Protein AF-A0A7K1ZRD6-F1 (afdb_monomer_lite)

Secondary structure (DSSP, 8-state):
-PPEEEEEEEEEEETTEEEEEEEHHHHHHHHHHHHHHHHHHHHHHHHHHTT-SPPEEEE---TTS---EEEE-THHHHHHHHHHHHHHHHHHHHHHHHHHTHHHHHH-HHHHHH-S----HHHHHHHHHHHHHH-

Radius of gyration: 19.8 Å; chains: 1; bounding box: 49×34×49 Å

Structure (mmCIF, N/CA/C/O backbone):
data_AF-A0A7K1ZRD6-F1
#
_entry.id   AF-A0A7K1ZRD6-F1
#
loop_
_atom_site.group_PDB
_atom_site.id
_atom_site.type_symbol
_atom_site.label_atom_id
_atom_site.label_alt_id
_atom_site.label_comp_id
_atom_site.label_asym_id
_atom_site.label_entity_id
_atom_site.label_seq_id
_atom_site.pdbx_PDB_ins_code
_atom_site.Cartn_x
_atom_site.Cartn_y
_atom_site.Cartn_z
_atom_site.occupancy
_atom_site.B_iso_or_equiv
_atom_site.auth_seq_id
_atom_site.auth_comp_id
_atom_site.auth_asym_id
_at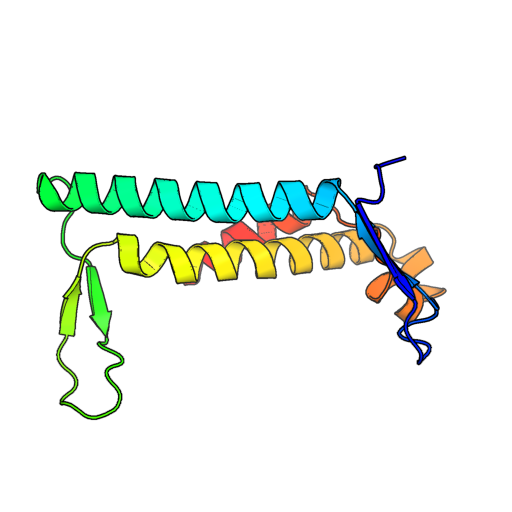om_site.auth_atom_id
_atom_site.pdbx_PDB_model_num
ATOM 1 N N . MET A 1 1 ? 23.092 2.718 -1.883 1.00 54.59 1 MET A N 1
ATOM 2 C CA . MET A 1 1 ? 22.961 1.251 -1.728 1.00 54.59 1 MET A CA 1
ATOM 3 C C . MET A 1 1 ? 22.272 0.991 -0.400 1.00 54.59 1 MET A C 1
ATOM 5 O O . MET A 1 1 ? 22.741 1.515 0.601 1.00 54.59 1 MET A O 1
ATOM 9 N N . TYR A 1 2 ? 21.141 0.282 -0.383 1.00 59.06 2 TYR A N 1
ATOM 10 C CA . TYR A 1 2 ? 20.478 -0.076 0.877 1.00 59.06 2 TYR A CA 1
ATOM 11 C C . TYR A 1 2 ? 21.149 -1.315 1.484 1.00 59.06 2 TYR A C 1
ATOM 13 O O . TYR A 1 2 ? 21.539 -2.204 0.721 1.00 59.06 2 TYR A O 1
ATOM 21 N N . PRO A 1 3 ? 21.289 -1.389 2.819 1.00 77.50 3 PRO A N 1
ATOM 22 C CA . PRO A 1 3 ? 21.845 -2.567 3.465 1.00 77.50 3 PRO A CA 1
ATOM 23 C C . PRO A 1 3 ? 20.962 -3.794 3.196 1.00 77.50 3 PRO A C 1
ATOM 25 O O . PRO A 1 3 ? 19.730 -3.710 3.159 1.00 77.50 3 PRO A O 1
ATOM 28 N N . ARG A 1 4 ? 21.607 -4.935 2.952 1.00 79.31 4 ARG A N 1
ATOM 29 C CA . ARG A 1 4 ? 20.954 -6.237 2.791 1.00 79.31 4 ARG A CA 1
ATOM 30 C C . ARG A 1 4 ? 20.922 -6.895 4.165 1.00 79.31 4 ARG A C 1
ATOM 32 O O . ARG A 1 4 ? 21.964 -7.009 4.799 1.00 79.31 4 ARG A O 1
ATOM 39 N N . ILE A 1 5 ? 19.735 -7.257 4.648 1.00 74.25 5 ILE A N 1
ATOM 40 C CA . ILE A 1 5 ? 19.556 -7.826 5.996 1.00 74.25 5 ILE A CA 1
ATOM 41 C C . ILE A 1 5 ? 19.785 -9.332 5.978 1.00 74.25 5 ILE A C 1
ATOM 43 O O . ILE A 1 5 ? 20.360 -9.884 6.909 1.00 74.25 5 ILE A O 1
ATOM 47 N N . LEU A 1 6 ? 19.297 -9.997 4.935 1.00 78.50 6 LEU A N 1
ATOM 48 C CA . LEU A 1 6 ? 19.304 -11.447 4.848 1.00 78.50 6 LEU A CA 1
ATOM 49 C C . LEU A 1 6 ? 19.528 -11.859 3.396 1.00 78.50 6 LEU A C 1
ATOM 51 O O . LEU A 1 6 ? 18.817 -11.396 2.503 1.00 78.50 6 LEU A O 1
ATOM 55 N N . GLU A 1 7 ? 20.506 -12.726 3.171 1.00 76.19 7 GLU A N 1
ATOM 56 C CA . GLU A 1 7 ? 20.742 -13.379 1.887 1.00 76.19 7 GLU A CA 1
ATOM 57 C C . GLU A 1 7 ? 20.573 -14.880 2.099 1.00 76.19 7 GLU A C 1
ATOM 59 O O . GLU A 1 7 ? 21.397 -15.519 2.750 1.00 76.19 7 GLU A O 1
ATOM 64 N N . ILE A 1 8 ? 19.466 -15.435 1.605 1.00 76.56 8 ILE A N 1
ATOM 65 C CA . ILE A 1 8 ? 19.223 -16.878 1.677 1.00 76.56 8 ILE A CA 1
ATOM 66 C C . ILE A 1 8 ? 19.691 -17.486 0.350 1.00 76.56 8 ILE A C 1
ATOM 68 O O . ILE A 1 8 ? 19.101 -17.159 -0.688 1.00 76.56 8 ILE A O 1
ATOM 72 N N . PRO A 1 9 ? 20.731 -18.342 0.343 1.00 72.75 9 PRO A N 1
ATOM 73 C CA . PRO A 1 9 ? 21.090 -19.100 -0.846 1.00 72.75 9 PRO A CA 1
ATOM 74 C C . PRO A 1 9 ? 19.982 -20.120 -1.117 1.00 72.75 9 PRO A C 1
ATOM 76 O O . PRO A 1 9 ? 19.661 -20.943 -0.256 1.00 72.75 9 PRO A O 1
ATOM 79 N N . LEU A 1 10 ? 19.358 -20.041 -2.291 1.00 73.19 10 LEU A N 1
ATOM 80 C CA . LEU A 1 10 ? 18.319 -20.987 -2.685 1.00 73.19 10 LEU A CA 1
ATOM 81 C C . LEU A 1 10 ? 18.943 -22.123 -3.508 1.00 73.19 10 LEU A C 1
ATOM 83 O O . LEU A 1 10 ? 19.748 -21.850 -4.396 1.00 73.19 10 LEU A O 1
ATOM 87 N N . PRO A 1 11 ? 18.558 -23.392 -3.266 1.00 65.44 11 PRO A N 1
ATOM 88 C CA . PRO A 1 11 ? 19.042 -24.533 -4.046 1.00 65.44 11 PRO A CA 1
ATOM 89 C C . PRO A 1 11 ? 18.478 -24.572 -5.478 1.00 65.44 11 PRO A C 1
ATOM 91 O O . PRO A 1 11 ? 18.866 -25.432 -6.262 1.00 65.44 11 PRO A O 1
ATOM 94 N N . ILE A 1 12 ? 17.547 -23.672 -5.815 1.00 71.00 12 ILE A N 1
ATOM 95 C CA . ILE A 1 12 ? 16.848 -23.604 -7.102 1.00 71.00 12 ILE A CA 1
ATOM 96 C C . ILE A 1 12 ? 16.916 -22.156 -7.606 1.00 71.00 12 ILE A C 1
ATOM 98 O O . ILE A 1 12 ? 16.627 -21.226 -6.849 1.00 71.00 12 ILE A O 1
ATOM 102 N N . GLU A 1 13 ? 17.279 -21.964 -8.878 1.00 65.50 13 GLU A N 1
ATOM 103 C CA . GLU A 1 13 ? 17.304 -20.654 -9.539 1.00 65.50 13 GLU A CA 1
ATOM 104 C C . GLU A 1 13 ? 15.882 -20.101 -9.694 1.00 65.50 13 GLU A C 1
ATOM 106 O O . GLU A 1 13 ? 15.149 -20.438 -10.623 1.00 65.50 13 GLU A O 1
ATOM 111 N N . PHE A 1 14 ? 15.471 -19.237 -8.767 1.00 57.47 14 PHE A N 1
ATOM 112 C CA . PHE A 1 14 ? 14.202 -18.528 -8.863 1.00 57.47 14 PHE A CA 1
ATOM 113 C C . PHE A 1 14 ? 14.436 -17.144 -9.477 1.00 57.47 14 PHE A C 1
ATOM 115 O O . PHE A 1 14 ? 15.081 -16.284 -8.872 1.00 57.47 14 PHE A O 1
ATOM 122 N N . LEU A 1 15 ? 13.887 -16.925 -10.677 1.00 57.38 15 LEU A N 1
ATOM 123 C CA . LEU A 1 15 ? 13.839 -15.615 -11.341 1.00 57.38 15 LEU A CA 1
ATOM 124 C C . LEU A 1 15 ? 15.234 -14.982 -11.587 1.00 57.38 15 LEU A C 1
ATOM 126 O O . LEU A 1 15 ? 15.432 -13.791 -11.353 1.00 57.38 15 LEU A O 1
ATOM 1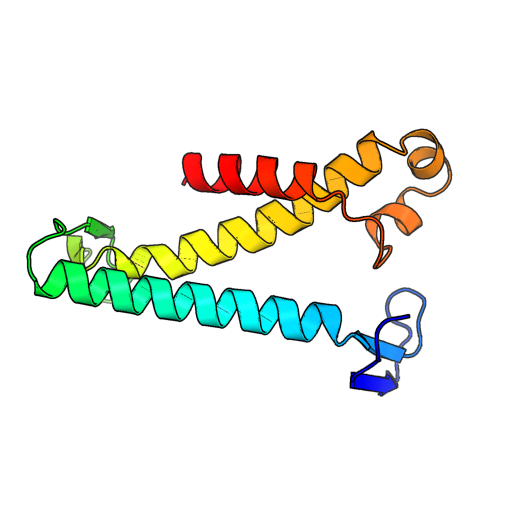30 N N . GLY A 1 16 ? 16.217 -15.782 -12.020 1.00 60.53 16 GLY A N 1
ATOM 131 C CA . GLY A 1 16 ? 17.542 -15.300 -12.445 1.00 60.53 16 GLY A CA 1
ATOM 132 C C . GLY A 1 16 ? 18.525 -14.930 -11.325 1.00 60.53 16 GLY A C 1
ATOM 133 O O . GLY A 1 16 ? 19.592 -14.392 -11.609 1.00 60.53 16 GLY A O 1
ATOM 134 N N . SER A 1 17 ? 18.206 -15.211 -10.056 1.00 58.66 17 SER A N 1
ATOM 135 C CA . SER A 1 17 ? 19.131 -15.013 -8.931 1.00 58.66 17 SER A CA 1
ATOM 136 C C . SER A 1 17 ? 19.206 -16.250 -8.038 1.00 58.66 17 SER A C 1
ATOM 138 O O . SER A 1 17 ? 18.176 -16.727 -7.567 1.00 58.66 17 SER A O 1
ATOM 140 N N . SER A 1 18 ? 20.422 -16.709 -7.734 1.00 60.84 18 SER A N 1
ATOM 141 C CA . SER A 1 18 ? 20.707 -17.792 -6.776 1.00 60.84 18 SER A CA 1
ATOM 142 C C . SER A 1 18 ? 20.532 -17.379 -5.306 1.00 60.84 18 SER A C 1
ATOM 144 O O . SER A 1 18 ? 20.601 -18.215 -4.404 1.00 60.84 18 SER A O 1
ATOM 146 N N . THR A 1 19 ? 20.283 -16.091 -5.047 1.00 65.81 19 THR A N 1
ATOM 147 C CA . THR A 1 19 ? 20.122 -15.538 -3.701 1.00 65.81 19 THR A CA 1
ATOM 148 C C . THR A 1 19 ? 18.816 -14.765 -3.557 1.00 65.81 19 THR A C 1
ATOM 150 O O . THR A 1 19 ? 18.501 -13.835 -4.310 1.00 65.81 19 THR A O 1
ATOM 153 N N . LEU A 1 20 ? 18.043 -15.126 -2.532 1.00 69.75 20 LEU A N 1
ATOM 154 C CA . LEU A 1 20 ? 16.920 -14.317 -2.084 1.00 69.75 20 LEU A CA 1
ATOM 155 C C . LEU A 1 20 ? 17.464 -13.196 -1.190 1.00 69.75 20 LEU A C 1
ATOM 157 O O . LEU A 1 20 ? 17.797 -13.422 -0.028 1.00 69.75 20 LEU A O 1
ATOM 161 N N . THR A 1 21 ? 17.579 -11.991 -1.747 1.00 73.19 21 THR A N 1
ATOM 162 C CA . THR A 1 21 ? 18.058 -10.804 -1.025 1.00 73.19 21 THR A CA 1
ATOM 163 C C . THR A 1 21 ? 16.899 -10.070 -0.354 1.00 73.19 21 THR A C 1
ATOM 165 O O . THR A 1 21 ? 16.029 -9.528 -1.042 1.00 73.19 21 THR A O 1
ATOM 168 N N . VAL A 1 22 ? 16.907 -9.986 0.974 1.00 78.12 22 VAL A N 1
ATOM 169 C CA . VAL A 1 22 ? 15.979 -9.156 1.749 1.00 78.12 22 VAL A CA 1
ATOM 170 C C . VAL A 1 22 ? 16.645 -7.813 2.042 1.00 78.12 22 VAL A C 1
ATOM 172 O O . VAL A 1 22 ? 17.648 -7.736 2.753 1.00 78.12 22 VAL A O 1
ATOM 175 N N . ASN A 1 23 ? 16.082 -6.739 1.491 1.00 84.81 23 ASN A N 1
ATOM 176 C CA . ASN A 1 23 ? 16.614 -5.383 1.640 1.00 84.81 23 ASN A CA 1
ATOM 177 C C . ASN A 1 23 ? 16.040 -4.690 2.882 1.00 84.81 23 ASN A C 1
ATOM 179 O O . ASN A 1 23 ? 14.829 -4.747 3.103 1.00 84.81 23 ASN A O 1
ATOM 183 N N . SER A 1 24 ? 16.864 -3.933 3.621 1.00 88.44 24 SER A N 1
ATOM 184 C CA . SER A 1 24 ? 16.408 -3.196 4.813 1.00 88.44 24 SER A CA 1
ATOM 185 C C . SER A 1 24 ? 15.275 -2.226 4.529 1.00 88.44 24 SER A C 1
ATOM 187 O O . SER A 1 24 ? 14.394 -2.050 5.364 1.00 88.44 24 SER A O 1
ATOM 189 N N . PHE A 1 25 ? 15.277 -1.617 3.345 1.00 87.00 25 PHE A N 1
ATOM 190 C CA . PHE A 1 25 ? 14.228 -0.697 2.927 1.00 87.00 25 PHE A CA 1
ATOM 191 C C . PHE A 1 25 ? 12.848 -1.369 2.896 1.00 87.00 25 PHE A C 1
ATOM 193 O O . PHE A 1 25 ? 11.906 -0.862 3.500 1.00 87.00 25 PHE A O 1
ATOM 200 N N . GLY A 1 26 ? 12.740 -2.536 2.252 1.00 86.50 26 GLY A N 1
ATOM 201 C CA . GLY A 1 26 ? 11.479 -3.276 2.162 1.00 86.50 26 GLY A CA 1
ATOM 202 C C . GLY A 1 26 ? 11.016 -3.783 3.525 1.00 86.50 26 GLY A C 1
ATOM 203 O O . GLY A 1 26 ? 9.844 -3.646 3.866 1.00 86.50 26 GLY A O 1
ATOM 204 N N . THR A 1 27 ? 11.947 -4.286 4.340 1.00 90.19 27 THR A N 1
ATOM 205 C CA . THR A 1 27 ? 11.644 -4.740 5.703 1.00 90.19 27 THR A CA 1
ATOM 206 C C . THR A 1 27 ? 11.114 -3.600 6.572 1.00 90.19 27 THR A C 1
ATOM 208 O O . THR A 1 27 ? 10.093 -3.758 7.236 1.00 90.19 27 THR A O 1
ATOM 211 N N . MET A 1 28 ? 11.759 -2.431 6.538 1.00 92.50 28 MET A N 1
ATOM 212 C CA . MET A 1 28 ? 11.323 -1.263 7.307 1.00 92.50 28 MET A CA 1
ATOM 213 C C . MET A 1 28 ? 9.957 -0.755 6.831 1.00 92.50 28 MET A C 1
ATOM 215 O O . MET A 1 28 ? 9.099 -0.428 7.647 1.00 92.50 28 MET A O 1
ATOM 219 N N . MET A 1 29 ? 9.733 -0.733 5.514 1.00 91.62 29 MET A N 1
ATOM 220 C CA . MET A 1 29 ? 8.453 -0.332 4.931 1.00 91.62 29 MET A CA 1
ATOM 221 C C . MET A 1 29 ? 7.323 -1.282 5.356 1.00 91.62 29 MET A C 1
ATOM 223 O O . MET A 1 29 ? 6.255 -0.821 5.755 1.00 91.62 29 MET A O 1
ATOM 227 N N . ALA A 1 30 ? 7.571 -2.596 5.349 1.00 92.06 30 ALA A N 1
ATOM 228 C CA . ALA A 1 30 ? 6.610 -3.593 5.814 1.00 92.06 30 ALA A CA 1
ATOM 229 C C . ALA A 1 30 ? 6.253 -3.395 7.296 1.00 92.06 30 ALA A C 1
ATOM 231 O O . ALA A 1 30 ? 5.074 -3.388 7.647 1.00 92.06 30 ALA A O 1
ATOM 232 N N . ILE A 1 31 ? 7.251 -3.159 8.156 1.00 95.25 31 ILE A N 1
ATOM 233 C CA . ILE A 1 31 ? 7.021 -2.829 9.571 1.00 95.25 31 ILE A CA 1
ATOM 234 C C . ILE A 1 31 ? 6.185 -1.550 9.692 1.00 95.25 31 ILE A C 1
ATOM 236 O O . ILE A 1 31 ? 5.229 -1.523 10.463 1.00 95.25 31 ILE A O 1
ATOM 240 N N . GLY A 1 32 ? 6.488 -0.519 8.900 1.00 95.62 32 GLY A N 1
ATOM 241 C CA . GLY A 1 32 ? 5.730 0.731 8.872 1.00 95.62 32 GLY A CA 1
ATOM 242 C C . GLY A 1 32 ? 4.244 0.520 8.574 1.00 95.62 32 GLY A C 1
ATOM 243 O O . GLY A 1 32 ? 3.401 1.023 9.314 1.00 95.62 32 GLY A O 1
ATOM 244 N N . PHE A 1 33 ? 3.909 -0.277 7.555 1.00 94.56 33 PHE A N 1
ATOM 245 C CA . PHE A 1 33 ? 2.513 -0.600 7.238 1.00 94.56 33 PHE A CA 1
ATOM 246 C C . PHE A 1 33 ? 1.813 -1.373 8.359 1.00 94.56 33 PHE A C 1
ATOM 248 O O . PHE A 1 33 ? 0.669 -1.062 8.688 1.00 94.56 33 PHE A O 1
ATOM 255 N N . LEU A 1 34 ? 2.492 -2.348 8.971 1.00 95.25 34 LEU A N 1
ATOM 256 C CA . LEU A 1 34 ? 1.929 -3.126 10.077 1.00 95.25 34 LEU A CA 1
ATO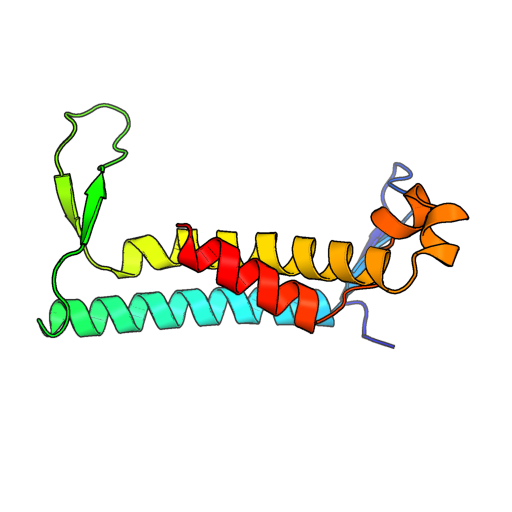M 257 C C . LEU A 1 34 ? 1.665 -2.254 11.308 1.00 95.25 34 LEU A C 1
ATOM 259 O O . LEU A 1 34 ? 0.589 -2.330 11.899 1.00 95.25 34 LEU A O 1
ATOM 263 N N . VAL A 1 35 ? 2.621 -1.396 11.669 1.00 96.75 35 VAL A N 1
ATOM 264 C CA . VAL A 1 35 ? 2.488 -0.470 12.800 1.00 96.75 35 VAL A CA 1
ATOM 265 C C . VAL A 1 35 ? 1.392 0.559 12.530 1.00 96.75 35 VAL A C 1
ATOM 267 O O . VAL A 1 35 ? 0.574 0.808 13.411 1.00 96.75 35 VAL A O 1
ATOM 270 N N . ALA A 1 36 ? 1.321 1.115 11.318 1.00 95.50 36 ALA A N 1
ATOM 271 C CA . ALA A 1 36 ? 0.272 2.057 10.935 1.00 95.50 36 ALA A CA 1
ATOM 272 C C . ALA A 1 36 ? -1.122 1.418 11.003 1.00 95.50 36 ALA A C 1
ATOM 274 O O . ALA A 1 36 ? -2.032 1.999 11.591 1.00 95.50 36 ALA A O 1
ATOM 275 N N . ALA A 1 37 ? -1.284 0.204 10.468 1.00 94.25 37 ALA A N 1
ATOM 276 C CA . ALA A 1 37 ? -2.545 -0.529 10.531 1.00 94.25 37 ALA A CA 1
ATOM 277 C C . ALA A 1 37 ? -2.950 -0.839 11.978 1.00 94.25 37 ALA A C 1
ATOM 279 O O . ALA A 1 37 ? -4.103 -0.645 12.354 1.00 94.25 37 ALA A O 1
ATOM 280 N N . TRP A 1 38 ? -1.998 -1.263 12.811 1.00 94.38 38 TRP A N 1
ATOM 281 C CA . TRP A 1 38 ? -2.242 -1.550 14.222 1.00 94.38 38 TRP A CA 1
ATOM 282 C C . TRP A 1 38 ? -2.614 -0.299 15.026 1.00 94.38 38 TRP A C 1
ATOM 284 O O . TRP A 1 38 ? -3.565 -0.328 15.808 1.00 94.38 38 TRP A O 1
ATOM 294 N N . LEU A 1 39 ? -1.910 0.817 14.810 1.00 96.38 39 LEU A N 1
ATOM 295 C CA . LEU A 1 39 ? -2.236 2.103 15.430 1.00 96.38 39 LEU A CA 1
ATOM 296 C C . LEU A 1 39 ? -3.624 2.578 15.000 1.00 96.38 39 LEU A C 1
ATOM 298 O O . LEU A 1 39 ? -4.417 2.986 15.843 1.00 96.38 39 LEU A O 1
ATOM 302 N N . MET A 1 40 ? -3.941 2.472 13.709 1.00 93.19 40 MET A N 1
ATOM 303 C CA . MET A 1 40 ? -5.241 2.866 13.175 1.00 93.19 40 MET A CA 1
ATOM 304 C C . MET A 1 40 ? -6.374 2.000 13.733 1.00 93.19 40 MET A C 1
ATOM 306 O O . MET A 1 40 ? -7.417 2.531 14.101 1.00 93.19 40 MET A O 1
ATOM 310 N N . GLN A 1 41 ? -6.171 0.686 13.860 1.00 91.75 41 GLN A N 1
ATOM 311 C CA . GLN A 1 41 ? -7.133 -0.203 14.518 1.00 91.75 41 GLN A CA 1
ATOM 312 C C . GLN A 1 41 ? -7.376 0.214 15.966 1.00 91.75 41 GLN A C 1
ATOM 314 O O . GLN A 1 41 ? -8.525 0.393 16.360 1.00 91.75 41 GLN A O 1
ATOM 319 N N . ARG A 1 42 ? -6.302 0.435 16.734 1.00 91.19 42 ARG A N 1
ATOM 320 C CA . ARG A 1 42 ? -6.404 0.856 18.136 1.00 91.19 42 ARG A CA 1
ATOM 321 C C . ARG A 1 42 ? -7.106 2.193 18.300 1.00 91.19 42 ARG A C 1
ATOM 323 O O . ARG A 1 42 ? -7.906 2.340 19.217 1.00 91.19 42 ARG A O 1
ATOM 330 N N . GLU A 1 43 ? -6.818 3.149 17.429 1.00 91.19 43 GLU A N 1
ATOM 331 C CA . GLU A 1 43 ? -7.452 4.460 17.483 1.00 91.19 43 GLU A CA 1
ATOM 332 C C . GLU A 1 43 ? -8.939 4.380 17.123 1.00 91.19 43 GLU A C 1
ATOM 334 O O . GLU A 1 43 ? -9.765 4.985 17.799 1.00 91.19 43 GLU A O 1
ATOM 339 N N . LEU A 1 44 ? -9.312 3.579 16.121 1.00 90.56 44 LEU A N 1
ATOM 340 C CA . LEU A 1 44 ? -10.721 3.368 15.782 1.00 90.56 44 LEU A CA 1
ATOM 341 C C . LEU A 1 44 ? -11.477 2.625 16.885 1.00 90.56 44 LEU A C 1
ATOM 343 O O . LEU A 1 44 ? -12.608 2.996 17.184 1.00 90.56 44 LEU A O 1
ATOM 347 N N . ASP A 1 45 ? -10.859 1.635 17.527 1.00 88.75 45 ASP A N 1
ATOM 348 C CA . ASP A 1 45 ? -11.451 0.947 18.677 1.00 88.75 45 ASP A CA 1
ATOM 349 C C . ASP A 1 45 ? -11.609 1.877 19.883 1.00 88.75 45 ASP A C 1
ATOM 351 O O . ASP A 1 45 ? -12.635 1.825 20.563 1.00 88.75 45 ASP A O 1
ATOM 355 N N . ARG A 1 46 ? -10.637 2.769 20.122 1.00 90.94 46 ARG A N 1
ATOM 356 C CA . ARG A 1 46 ? -10.723 3.812 21.154 1.00 90.94 46 ARG A CA 1
ATOM 357 C C . ARG A 1 46 ? -11.862 4.789 20.866 1.00 90.94 46 ARG A C 1
ATOM 359 O O . ARG A 1 46 ? -12.646 5.113 21.749 1.00 90.94 46 ARG A O 1
ATOM 366 N N . LEU A 1 47 ? -11.985 5.248 19.625 1.00 89.06 47 LEU A N 1
ATOM 367 C CA . LEU A 1 47 ? -13.048 6.169 19.225 1.00 89.06 47 LEU A CA 1
ATOM 368 C C . LEU A 1 47 ? -14.433 5.503 19.236 1.00 89.06 47 LEU A C 1
ATOM 370 O O . LEU A 1 47 ? -15.429 6.162 19.536 1.00 89.06 47 LEU A O 1
ATOM 374 N N . TYR A 1 48 ? -14.505 4.207 18.930 1.00 86.62 48 TYR A N 1
ATOM 375 C CA . TYR A 1 48 ? -15.735 3.426 19.010 1.00 86.62 48 TYR A CA 1
ATOM 376 C C . TYR A 1 48 ? -16.171 3.197 20.463 1.00 86.62 48 TYR A C 1
ATOM 378 O O . TYR A 1 48 ? -17.342 3.389 20.781 1.00 86.62 48 TYR A O 1
ATOM 386 N N . SER A 1 49 ? -15.242 2.858 21.366 1.00 85.06 49 SER A N 1
ATOM 387 C CA . SER A 1 49 ? -15.553 2.682 22.793 1.00 85.06 49 SER A CA 1
ATOM 388 C C . SER A 1 49 ? -15.971 3.987 23.477 1.00 85.06 49 SER A C 1
ATOM 390 O O . SER A 1 49 ? -16.810 3.968 24.373 1.00 85.06 49 SER A O 1
ATOM 392 N N . GLU A 1 50 ? -15.461 5.126 23.003 1.00 90.31 50 GLU A N 1
ATOM 393 C CA . GLU A 1 50 ? -15.896 6.470 23.409 1.00 90.31 50 GLU A CA 1
ATOM 394 C C . GLU A 1 50 ? -17.255 6.885 22.816 1.00 90.31 50 GLU A C 1
ATOM 396 O O . GLU A 1 50 ? -17.741 7.978 23.103 1.00 90.31 50 GLU A O 1
ATOM 401 N N . GLY A 1 51 ? -17.870 6.057 21.963 1.00 84.44 51 GLY A N 1
ATOM 402 C CA . GLY A 1 51 ? -19.136 6.367 21.292 1.00 84.44 51 GLY A CA 1
ATOM 403 C C . GLY A 1 51 ? -19.032 7.481 20.243 1.00 84.44 51 GLY A C 1
ATOM 404 O O . GLY A 1 51 ? -20.050 7.997 19.786 1.00 84.44 51 GLY A O 1
ATOM 405 N N . ARG A 1 52 ? -17.811 7.869 19.845 1.00 86.44 52 ARG A N 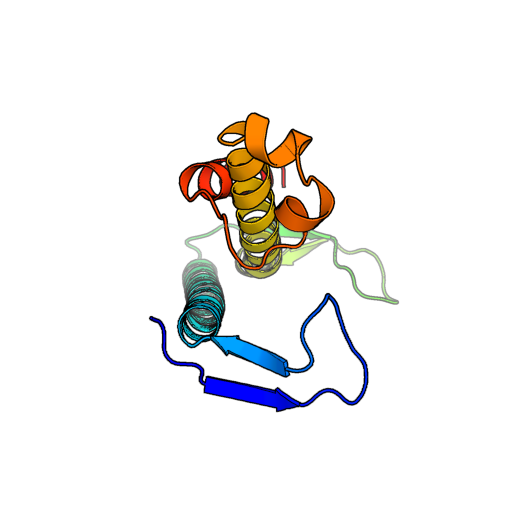1
ATOM 406 C CA . ARG A 1 52 ? -17.554 8.927 18.850 1.00 86.44 52 ARG A CA 1
ATOM 407 C C . ARG A 1 52 ? -17.706 8.439 17.412 1.00 86.44 52 ARG A C 1
ATOM 409 O O . ARG A 1 52 ? -17.800 9.259 16.502 1.00 86.44 52 ARG A O 1
ATOM 416 N N . LEU A 1 53 ? -17.705 7.124 17.203 1.00 84.94 53 LEU A N 1
ATOM 417 C CA . LEU A 1 53 ? -17.913 6.488 15.906 1.00 84.94 53 LEU A CA 1
ATOM 418 C C . LEU A 1 53 ? -19.125 5.562 15.963 1.00 84.94 53 LEU A C 1
ATOM 420 O O . LEU A 1 53 ? -19.270 4.772 16.893 1.00 84.94 53 LEU A O 1
ATOM 424 N N . GLY A 1 54 ? -19.976 5.645 14.941 1.00 77.56 54 GLY A N 1
ATOM 425 C CA . GLY A 1 54 ? -21.084 4.712 14.762 1.00 77.56 54 GLY A CA 1
ATOM 426 C C . GLY A 1 54 ? -20.599 3.309 14.370 1.00 77.56 54 GLY A C 1
ATOM 427 O O . GLY A 1 54 ? -19.510 3.166 13.803 1.00 77.56 54 GLY A O 1
ATOM 428 N N . PRO A 1 55 ? -21.397 2.264 14.645 1.00 77.69 55 PRO A N 1
ATOM 429 C CA . PRO A 1 55 ? -21.057 0.903 14.265 1.00 77.69 55 PRO A CA 1
ATOM 430 C C . PRO A 1 55 ? -21.073 0.734 12.749 1.00 77.69 55 PRO A C 1
ATOM 432 O O . PRO A 1 55 ? -21.943 1.254 12.045 1.00 77.69 55 PRO A O 1
ATOM 435 N N . VAL A 1 56 ? -20.137 -0.067 12.248 1.00 78.38 56 VAL A N 1
ATOM 436 C CA . VAL A 1 56 ? -20.140 -0.500 10.854 1.00 78.38 56 VAL A CA 1
ATOM 437 C C . VAL A 1 56 ? -20.782 -1.878 10.786 1.00 78.38 56 VAL A C 1
ATOM 439 O O . VAL A 1 56 ? -20.442 -2.799 11.531 1.00 78.38 56 VAL A O 1
ATOM 442 N N . ARG A 1 57 ? -21.743 -2.031 9.873 1.00 72.12 57 ARG A N 1
ATOM 443 C CA . ARG A 1 57 ? -22.400 -3.314 9.625 1.00 72.12 57 ARG A CA 1
ATOM 444 C C . ARG A 1 57 ? -21.518 -4.161 8.729 1.00 72.12 57 ARG A C 1
ATOM 446 O O . ARG A 1 57 ? -21.427 -3.916 7.529 1.00 72.12 57 ARG A O 1
ATOM 453 N N . ILE A 1 58 ? -20.920 -5.196 9.299 1.00 66.44 58 ILE A N 1
ATOM 454 C CA . ILE A 1 58 ? -20.127 -6.162 8.543 1.00 66.44 58 ILE A CA 1
ATOM 455 C C . ILE A 1 58 ? -20.931 -7.450 8.413 1.00 66.44 58 ILE A C 1
ATOM 457 O O . ILE A 1 58 ? -21.638 -7.875 9.331 1.00 66.44 58 ILE A O 1
ATOM 461 N N . ARG A 1 59 ? -20.824 -8.110 7.259 1.00 59.09 59 ARG A N 1
ATOM 462 C CA . ARG A 1 59 ? -21.335 -9.475 7.113 1.00 59.09 59 ARG A CA 1
ATOM 463 C C . ARG A 1 59 ? -20.431 -10.402 7.922 1.00 59.09 59 ARG A C 1
ATOM 465 O O . ARG A 1 59 ? -19.284 -10.610 7.532 1.00 59.09 59 ARG A O 1
ATOM 472 N N . SER A 1 60 ? -20.948 -10.967 9.013 1.00 56.22 60 SER A N 1
ATOM 473 C CA . SER A 1 60 ? -20.223 -11.968 9.797 1.00 56.22 60 SER A CA 1
ATOM 474 C C . SER A 1 60 ? -19.856 -13.159 8.903 1.00 56.22 60 SER A C 1
ATOM 476 O O . SER A 1 60 ? -20.727 -13.875 8.401 1.00 56.22 60 SER A O 1
ATOM 478 N N . LYS A 1 61 ? -18.554 -13.341 8.653 1.00 50.50 61 LYS A N 1
ATOM 479 C CA . LYS A 1 61 ? -17.982 -14.521 7.991 1.00 50.50 61 LYS A CA 1
ATOM 480 C C . LYS A 1 61 ? -17.625 -15.569 9.046 1.00 50.50 61 LYS A C 1
ATOM 482 O O . LYS A 1 61 ? -16.480 -15.996 9.143 1.00 50.50 61 LYS A O 1
ATOM 487 N N . GLU A 1 62 ? -18.596 -15.994 9.845 1.00 52.16 62 GLU A N 1
ATOM 488 C CA . GLU A 1 62 ? -18.393 -17.135 10.735 1.00 52.16 62 GLU A CA 1
ATOM 489 C C . GLU A 1 62 ? -18.719 -18.432 9.982 1.00 52.16 62 GLU A C 1
ATOM 491 O O . GLU A 1 62 ? -19.834 -18.656 9.500 1.00 52.16 62 GLU A O 1
ATOM 496 N N . LYS A 1 63 ? -17.702 -19.282 9.814 1.00 41.66 63 LYS A N 1
ATOM 497 C CA . LYS A 1 63 ? -17.770 -20.552 9.083 1.00 41.66 63 LYS A CA 1
ATOM 498 C C . LYS A 1 63 ? -18.546 -21.573 9.931 1.00 41.66 63 LYS A C 1
ATOM 500 O O . LYS A 1 63 ? -17.946 -22.393 10.611 1.00 41.66 63 LYS A O 1
ATOM 505 N N . GLY A 1 64 ? -19.881 -21.499 9.915 1.00 48.12 64 GLY A N 1
ATOM 506 C CA . GLY A 1 64 ? -20.752 -22.541 10.482 1.00 48.12 64 GLY A CA 1
ATOM 507 C C . GLY A 1 64 ? -21.989 -22.090 11.266 1.00 48.12 64 GLY A C 1
ATOM 508 O O . GLY A 1 64 ? -22.815 -22.940 11.589 1.00 48.12 64 GLY A O 1
ATOM 509 N N . ARG A 1 65 ? -22.194 -20.797 11.551 1.00 46.97 65 ARG A N 1
ATOM 510 C CA . ARG A 1 65 ? -23.407 -20.319 12.246 1.00 46.97 65 ARG A CA 1
ATOM 511 C C . ARG A 1 65 ? -24.019 -19.098 11.559 1.00 46.97 65 ARG A C 1
ATOM 513 O O . ARG A 1 65 ? -23.351 -18.369 10.838 1.00 46.97 65 ARG A O 1
ATOM 520 N N . LYS A 1 66 ? -25.347 -18.998 11.684 1.00 42.12 66 LYS A N 1
ATOM 521 C CA . LYS A 1 66 ? -26.270 -18.147 10.911 1.00 42.12 66 LYS A CA 1
ATOM 522 C C . LYS A 1 66 ? -25.709 -16.749 10.615 1.00 42.12 66 LYS A C 1
ATOM 524 O O . LYS A 1 66 ? -25.232 -16.070 11.513 1.00 42.12 66 LYS A O 1
ATOM 529 N N . LYS A 1 67 ? -25.870 -16.316 9.358 1.00 42.88 67 LYS A N 1
ATOM 530 C CA . LYS A 1 67 ? -25.533 -14.982 8.835 1.00 42.88 67 LYS A CA 1
ATOM 531 C C . LYS A 1 67 ? -26.246 -13.886 9.641 1.00 42.88 67 LYS A C 1
ATOM 533 O O . LYS A 1 67 ? -27.349 -13.484 9.283 1.00 42.88 67 LYS A O 1
ATOM 538 N N . GLN A 1 68 ? -25.639 -13.425 10.726 1.00 52.47 68 GLN A N 1
ATOM 539 C CA . GLN A 1 68 ? -26.082 -12.236 11.445 1.00 52.47 68 GLN A CA 1
ATOM 540 C C . GLN A 1 68 ? -25.193 -11.064 11.045 1.00 52.47 68 GLN A C 1
ATOM 542 O O . GLN A 1 68 ? -23.968 -11.173 10.977 1.00 52.47 68 GLN A O 1
ATOM 547 N N . PHE A 1 69 ? -25.837 -9.947 10.724 1.00 53.19 69 PHE A N 1
ATOM 548 C CA . PHE A 1 69 ? -25.168 -8.659 10.652 1.00 53.19 69 PHE A CA 1
ATOM 549 C C . PHE A 1 69 ? -24.821 -8.286 12.089 1.00 53.19 69 PHE A C 1
ATOM 551 O O . PHE A 1 69 ? -25.716 -7.986 12.874 1.00 53.19 69 PHE A O 1
ATOM 558 N N . VAL A 1 70 ? -23.545 -8.404 12.443 1.00 62.22 70 VAL A N 1
ATOM 559 C CA . VAL A 1 70 ? -23.050 -7.997 13.757 1.00 62.22 70 VAL A CA 1
ATOM 560 C C . VAL A 1 70 ? -22.556 -6.566 13.607 1.00 62.22 70 VAL A C 1
ATOM 562 O O . VAL A 1 70 ? -21.788 -6.262 12.691 1.00 62.22 70 VAL A O 1
ATOM 565 N N . GLU A 1 71 ? -23.054 -5.681 14.462 1.00 67.44 71 GLU A N 1
ATOM 566 C CA . GLU A 1 71 ? -22.510 -4.336 14.606 1.00 67.44 71 GLU A CA 1
ATOM 567 C C . GLU A 1 71 ? -21.099 -4.460 15.169 1.00 67.44 71 GLU A C 1
ATOM 569 O O . GLU A 1 71 ? -20.897 -4.991 16.260 1.00 67.44 71 GLU A O 1
ATOM 574 N N . ALA A 1 72 ? -20.114 -4.045 14.384 1.00 73.19 72 ALA A N 1
ATOM 575 C CA . ALA A 1 72 ? -18.718 -4.174 14.747 1.00 73.19 72 ALA A CA 1
ATOM 576 C C . ALA A 1 72 ? -17.998 -2.838 14.567 1.00 73.19 72 ALA A C 1
ATOM 578 O O . ALA A 1 72 ? -18.431 -1.956 13.818 1.00 73.19 72 ALA A O 1
ATOM 579 N N . SER A 1 73 ? -16.895 -2.699 15.299 1.00 76.69 73 SER A N 1
ATOM 580 C CA . SER A 1 73 ? -16.052 -1.510 15.250 1.00 76.69 73 SER A CA 1
ATOM 581 C C . SER A 1 73 ? -15.540 -1.275 13.819 1.00 76.69 73 SER A C 1
ATOM 583 O O . SER A 1 73 ? -15.190 -2.244 13.125 1.00 76.69 73 SER A O 1
ATOM 585 N N . PRO A 1 74 ? -15.437 -0.010 13.367 1.00 80.31 74 PRO A N 1
ATOM 586 C CA . PRO A 1 74 ? -14.791 0.345 12.102 1.00 80.31 74 PRO A CA 1
ATOM 587 C C . PRO A 1 74 ? -13.364 -0.217 11.950 1.00 80.31 74 PRO A C 1
ATOM 589 O O . PRO A 1 74 ? -12.889 -0.388 10.827 1.00 80.31 74 PRO A O 1
ATOM 592 N N . SER A 1 75 ? -12.689 -0.555 13.057 1.00 85.62 75 SER A N 1
ATOM 593 C CA . SER A 1 75 ? -11.351 -1.172 13.070 1.00 85.62 75 SER A CA 1
ATOM 594 C C . SER A 1 75 ? -11.262 -2.470 12.259 1.00 85.62 75 SER A C 1
ATOM 596 O O . SER A 1 75 ? -10.232 -2.770 11.653 1.00 85.62 75 SER A O 1
ATOM 598 N N . SER A 1 76 ? -12.364 -3.210 12.173 1.00 86.81 76 SER A N 1
ATOM 599 C CA . SER A 1 76 ? -12.500 -4.436 11.381 1.00 86.81 76 SER A CA 1
ATOM 600 C C . SER A 1 76 ? -12.209 -4.256 9.884 1.00 86.81 76 SER A C 1
ATOM 602 O O . SER A 1 76 ? -11.740 -5.187 9.224 1.00 86.81 76 SER A O 1
ATOM 604 N N . LEU A 1 77 ? -12.462 -3.062 9.338 1.00 88.06 77 LEU A N 1
ATOM 605 C CA . LEU A 1 77 ? -12.213 -2.744 7.934 1.00 88.06 77 LEU A CA 1
ATOM 606 C C . LEU A 1 77 ? -10.743 -2.432 7.669 1.00 88.06 77 LEU A C 1
ATOM 608 O O . LEU A 1 77 ? -10.279 -2.655 6.551 1.00 88.06 77 LEU A O 1
ATOM 612 N N . VAL A 1 78 ? -10.002 -1.969 8.682 1.00 91.50 78 VAL A N 1
ATOM 613 C CA . VAL A 1 78 ? -8.618 -1.500 8.528 1.00 91.50 78 VAL A CA 1
ATOM 614 C C . VAL A 1 78 ? -7.747 -2.568 7.893 1.00 91.50 78 VAL A C 1
ATOM 616 O O . VAL A 1 78 ? -7.027 -2.266 6.955 1.00 91.50 78 VAL A O 1
ATOM 619 N N . GLY A 1 79 ? -7.855 -3.827 8.329 1.00 90.69 79 GLY A N 1
ATOM 620 C CA . GLY A 1 79 ? -7.059 -4.911 7.747 1.00 90.69 79 GLY A CA 1
ATOM 621 C C . GLY A 1 79 ? -7.292 -5.072 6.241 1.00 90.69 79 GLY A C 1
ATOM 622 O O . GLY A 1 79 ? -6.338 -5.180 5.475 1.00 90.69 79 GLY A O 1
ATOM 623 N N . SER A 1 80 ? -8.554 -5.019 5.807 1.00 92.50 80 SER A N 1
ATOM 624 C CA . SER A 1 80 ? -8.906 -5.127 4.385 1.00 92.50 80 SER A CA 1
ATOM 625 C C . SER A 1 80 ? -8.414 -3.910 3.599 1.00 92.50 80 SER A C 1
ATOM 627 O O . SER A 1 80 ? -7.775 -4.072 2.563 1.00 92.50 80 SER A O 1
ATOM 629 N N . VAL A 1 81 ? -8.627 -2.703 4.132 1.00 94.06 81 VAL A N 1
ATOM 630 C CA . VAL A 1 81 ? -8.161 -1.444 3.531 1.00 94.06 81 VAL A CA 1
ATOM 631 C C . VAL A 1 81 ? -6.636 -1.416 3.414 1.00 94.06 81 VAL A C 1
ATOM 633 O O . VAL A 1 81 ? -6.120 -1.058 2.361 1.00 94.06 81 VAL A O 1
ATOM 636 N N . THR A 1 82 ? -5.896 -1.843 4.441 1.00 94.94 82 THR A N 1
ATOM 637 C CA . THR A 1 82 ? -4.428 -1.918 4.408 1.00 94.94 82 THR A CA 1
ATOM 638 C C . THR A 1 82 ? -3.943 -2.883 3.332 1.00 94.94 82 THR A C 1
ATOM 640 O O . THR A 1 82 ? -3.037 -2.539 2.577 1.00 94.94 82 THR A O 1
ATOM 643 N N . VAL A 1 83 ? -4.545 -4.072 3.222 1.00 95.25 83 VAL A N 1
ATOM 644 C CA . VAL A 1 83 ? -4.173 -5.040 2.177 1.00 95.25 83 VAL A CA 1
ATOM 645 C C . VAL A 1 83 ? -4.430 -4.460 0.788 1.00 95.25 83 VAL A C 1
ATOM 647 O O . VAL A 1 83 ? -3.551 -4.533 -0.069 1.00 95.25 83 VAL A O 1
ATOM 650 N N . ILE A 1 84 ? -5.592 -3.839 0.575 1.00 95.56 84 ILE A N 1
ATOM 651 C CA . ILE A 1 84 ? -5.926 -3.185 -0.696 1.00 95.56 84 ILE A CA 1
ATOM 652 C C . ILE A 1 84 ? -4.918 -2.077 -1.004 1.00 95.56 84 ILE A C 1
ATOM 654 O O . ILE A 1 84 ? -4.370 -2.053 -2.102 1.00 95.56 84 ILE A O 1
ATOM 658 N N . ALA A 1 85 ? -4.612 -1.214 -0.034 1.00 95.81 85 ALA A N 1
ATOM 659 C CA . ALA A 1 85 ? -3.672 -0.110 -0.194 1.00 95.81 85 ALA A CA 1
ATOM 660 C C . ALA A 1 85 ? -2.268 -0.592 -0.590 1.00 95.81 85 ALA A C 1
ATOM 662 O O . ALA A 1 85 ? -1.668 -0.050 -1.515 1.00 95.81 85 ALA A O 1
ATOM 663 N N . VAL A 1 86 ? -1.752 -1.627 0.080 1.00 95.19 86 VAL A N 1
ATOM 664 C CA . VAL A 1 86 ? -0.416 -2.177 -0.199 1.00 95.19 86 VAL A CA 1
ATOM 665 C C . VAL A 1 86 ? -0.379 -2.847 -1.572 1.00 95.19 86 VAL A C 1
ATOM 667 O O . VAL A 1 86 ? 0.526 -2.578 -2.360 1.00 95.19 86 VAL A O 1
ATOM 670 N N . VAL A 1 87 ? -1.366 -3.691 -1.887 1.00 95.44 87 VAL A N 1
ATOM 671 C CA . VAL A 1 87 ? -1.403 -4.423 -3.162 1.00 95.44 87 VAL A CA 1
ATOM 672 C C . VAL A 1 87 ? -1.616 -3.464 -4.330 1.00 95.44 87 VAL A C 1
ATOM 674 O O . VAL A 1 87 ? -0.809 -3.448 -5.258 1.00 95.44 87 VAL A O 1
ATOM 677 N N . ALA A 1 88 ? -2.656 -2.631 -4.279 1.00 96.06 88 ALA A N 1
ATOM 678 C CA . ALA A 1 88 ? -2.941 -1.661 -5.331 1.00 96.06 88 ALA A CA 1
ATOM 679 C C . ALA A 1 88 ? -1.827 -0.611 -5.455 1.00 96.06 88 ALA A C 1
ATOM 681 O O . ALA A 1 88 ? -1.522 -0.183 -6.565 1.00 96.06 88 ALA A O 1
ATOM 682 N N . GLY A 1 89 ? -1.162 -0.257 -4.351 1.00 95.44 89 GLY A N 1
ATOM 683 C CA . GLY A 1 89 ? -0.007 0.634 -4.353 1.00 95.44 89 GLY A CA 1
ATOM 684 C C . GLY A 1 89 ? 1.204 0.054 -5.081 1.00 95.44 89 GLY A C 1
ATOM 685 O O . GLY A 1 89 ? 1.782 0.713 -5.941 1.00 95.44 89 GLY A O 1
ATOM 686 N N . ILE A 1 90 ? 1.574 -1.197 -4.799 1.00 94.12 90 ILE A N 1
ATOM 687 C CA . ILE A 1 90 ? 2.693 -1.857 -5.491 1.00 94.12 90 ILE A CA 1
ATOM 688 C C . ILE A 1 90 ? 2.356 -2.072 -6.971 1.00 94.12 90 ILE A C 1
ATOM 690 O O . ILE A 1 90 ? 3.173 -1.772 -7.843 1.00 94.12 90 ILE A O 1
ATOM 694 N N . VAL A 1 91 ? 1.143 -2.548 -7.265 1.00 94.75 91 VAL A N 1
ATOM 695 C CA . VAL A 1 91 ? 0.684 -2.785 -8.640 1.00 94.75 91 VAL A CA 1
ATOM 696 C C . VAL A 1 91 ? 0.634 -1.477 -9.430 1.00 94.75 91 VAL A C 1
ATOM 698 O O . VAL A 1 91 ? 1.171 -1.412 -10.533 1.00 94.75 91 VAL A O 1
ATOM 701 N N . GLY A 1 92 ? 0.066 -0.413 -8.864 1.00 95.12 92 GLY A N 1
ATOM 702 C CA . GLY A 1 92 ? 0.008 0.897 -9.509 1.00 95.12 92 GLY A CA 1
ATOM 703 C C . GLY A 1 92 ? 1.372 1.507 -9.742 1.00 95.12 92 GLY A C 1
ATOM 704 O O . GLY A 1 92 ? 1.630 2.016 -10.831 1.00 95.12 92 GLY A O 1
ATOM 705 N N . ALA A 1 93 ? 2.280 1.382 -8.776 1.00 95.00 93 ALA A N 1
ATOM 706 C CA . ALA A 1 93 ? 3.643 1.855 -8.947 1.00 95.00 93 ALA A CA 1
ATOM 707 C C . ALA A 1 93 ? 4.352 1.144 -10.107 1.00 95.00 93 ALA A C 1
ATOM 709 O O . ALA A 1 93 ? 5.102 1.783 -10.846 1.00 95.00 93 ALA A O 1
ATOM 710 N N . LYS A 1 94 ? 4.082 -0.152 -10.306 1.00 93.75 94 LYS A N 1
ATOM 711 C CA . LYS A 1 94 ? 4.644 -0.927 -11.415 1.00 93.75 94 LYS A CA 1
ATOM 712 C C . LYS A 1 94 ? 4.009 -0.586 -12.762 1.00 93.75 94 LYS A C 1
ATOM 714 O O . LYS A 1 94 ? 4.727 -0.403 -13.740 1.00 93.75 94 LYS A O 1
ATOM 719 N N . ILE A 1 95 ? 2.681 -0.479 -12.817 1.00 93.25 95 ILE A N 1
ATOM 720 C CA . ILE A 1 95 ? 1.952 -0.131 -14.045 1.00 93.25 95 ILE A CA 1
ATOM 721 C C . ILE A 1 95 ? 2.398 1.239 -14.547 1.00 93.25 95 ILE A C 1
ATOM 723 O O . ILE A 1 95 ? 2.74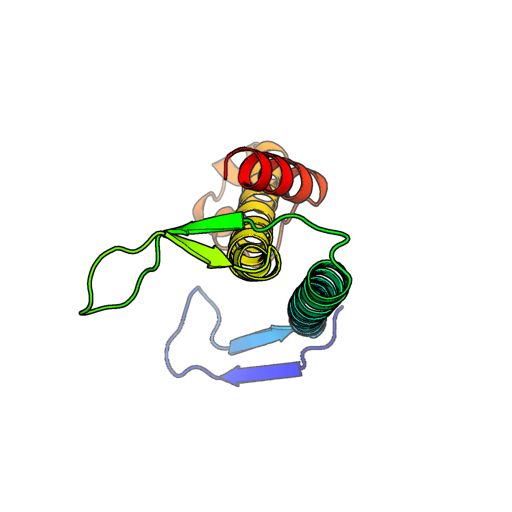5 1.379 -15.714 1.00 93.25 95 ILE A O 1
ATOM 727 N N . PHE A 1 96 ? 2.445 2.239 -13.667 1.00 93.94 96 PHE A N 1
ATOM 728 C CA . PHE A 1 96 ? 2.889 3.572 -14.061 1.00 93.94 96 PHE A CA 1
ATOM 729 C C . PHE A 1 96 ? 4.345 3.583 -14.504 1.00 93.94 96 PHE A C 1
ATOM 731 O O . PHE A 1 96 ? 4.650 4.239 -15.489 1.00 93.94 96 PHE A O 1
ATOM 738 N N . HIS A 1 97 ? 5.216 2.806 -13.860 1.00 94.06 97 HIS A N 1
ATOM 739 C CA . HIS A 1 97 ? 6.599 2.678 -14.306 1.00 94.06 97 HIS A CA 1
ATOM 740 C C . HIS A 1 97 ? 6.715 2.116 -15.734 1.00 94.06 97 HIS A C 1
ATOM 742 O O . HIS A 1 97 ? 7.537 2.596 -16.516 1.00 94.06 97 HIS A O 1
ATOM 748 N N . ILE A 1 98 ? 5.870 1.140 -16.090 1.00 92.12 98 ILE A N 1
ATOM 749 C CA . ILE A 1 98 ? 5.783 0.577 -17.449 1.00 92.12 98 ILE A CA 1
ATOM 750 C C . ILE A 1 98 ? 5.276 1.615 -18.454 1.00 92.12 98 ILE A C 1
ATOM 752 O O . ILE A 1 98 ? 5.819 1.725 -19.549 1.00 92.12 98 ILE A O 1
ATOM 756 N N . LEU A 1 99 ? 4.259 2.393 -18.079 1.00 92.12 99 LEU A N 1
ATOM 757 C CA . LEU A 1 99 ? 3.721 3.457 -18.929 1.00 92.12 99 LEU A CA 1
ATOM 758 C C . LEU A 1 99 ? 4.746 4.575 -19.172 1.00 92.12 99 LEU A C 1
ATOM 760 O O . LEU A 1 99 ? 4.820 5.104 -20.276 1.00 92.12 99 LEU A O 1
ATOM 764 N N . GLU A 1 100 ? 5.544 4.913 -18.159 1.00 90.44 100 GLU A N 1
ATOM 765 C CA . GLU A 1 100 ? 6.587 5.940 -18.244 1.00 90.44 100 GLU A CA 1
ATOM 766 C C . GLU A 1 100 ? 7.752 5.507 -19.141 1.00 90.44 100 GLU A C 1
ATOM 768 O O . GLU A 1 100 ? 8.255 6.306 -19.927 1.00 90.44 100 GLU A O 1
ATOM 773 N N . ASN A 1 101 ? 8.157 4.235 -19.061 1.00 90.56 101 ASN A N 1
ATOM 774 C CA . ASN A 1 101 ? 9.280 3.688 -19.831 1.00 90.56 101 ASN A CA 1
ATOM 775 C C . ASN A 1 101 ? 8.782 2.690 -20.882 1.00 90.56 101 ASN A C 1
ATOM 777 O O . ASN A 1 101 ? 9.253 1.557 -20.982 1.00 90.56 101 ASN A O 1
ATOM 781 N N . TRP A 1 102 ? 7.807 3.124 -21.682 1.00 88.94 102 TRP A N 1
ATOM 782 C CA . TRP A 1 102 ? 7.161 2.275 -22.686 1.00 88.94 102 TRP A CA 1
ATOM 783 C C . TRP A 1 102 ? 8.140 1.710 -23.730 1.00 88.94 102 TRP A C 1
ATOM 785 O O . TRP A 1 102 ? 7.969 0.588 -24.202 1.00 88.94 102 TRP A O 1
ATOM 795 N N . GLY A 1 103 ? 9.184 2.471 -24.077 1.00 89.69 103 GLY A N 1
ATOM 796 C CA . GLY A 1 103 ? 10.239 2.016 -24.987 1.00 89.69 103 GLY A CA 1
ATOM 797 C C . GLY A 1 103 ? 11.030 0.833 -24.425 1.00 89.69 103 GLY A C 1
ATOM 798 O O . GLY A 1 103 ? 11.187 -0.178 -25.106 1.00 89.69 103 GLY A O 1
ATOM 799 N N . ASP A 1 104 ? 11.449 0.925 -23.162 1.00 86.00 104 ASP A N 1
ATOM 800 C CA . ASP A 1 104 ? 12.186 -0.143 -22.475 1.00 86.00 104 ASP A CA 1
ATOM 801 C C . ASP A 1 104 ? 11.296 -1.367 -22.227 1.00 86.00 104 ASP A C 1
ATOM 803 O O . ASP A 1 104 ? 11.742 -2.507 -22.357 1.00 86.00 104 ASP A O 1
ATOM 807 N N . PHE A 1 105 ? 10.007 -1.139 -21.956 1.00 89.19 105 PHE A N 1
ATOM 808 C CA . PHE A 1 105 ? 9.018 -2.205 -21.828 1.00 89.19 105 PHE A CA 1
ATOM 809 C C . PHE A 1 105 ? 8.872 -3.030 -23.112 1.00 89.19 105 PHE A C 1
ATOM 811 O O . PHE A 1 105 ? 8.755 -4.250 -23.046 1.00 89.19 105 PHE A O 1
ATOM 818 N N . MET A 1 106 ? 8.885 -2.385 -24.283 1.00 90.75 106 MET A N 1
ATOM 819 C CA . MET A 1 106 ? 8.805 -3.088 -25.569 1.00 90.75 106 MET A CA 1
ATOM 820 C C . MET A 1 106 ? 10.071 -3.887 -25.884 1.00 90.75 106 MET A C 1
ATOM 822 O O . MET A 1 106 ? 9.994 -4.896 -26.585 1.00 90.75 106 MET A O 1
ATOM 826 N N . ALA A 1 107 ? 11.222 -3.450 -25.372 1.00 91.50 107 ALA A N 1
ATOM 827 C CA . ALA A 1 107 ? 12.492 -4.140 -25.558 1.00 91.50 107 ALA A CA 1
ATOM 828 C C . ALA A 1 107 ? 12.622 -5.382 -24.660 1.00 91.50 107 ALA A C 1
ATOM 830 O O . ALA A 1 107 ? 13.085 -6.420 -25.130 1.00 91.50 107 ALA A O 1
ATOM 831 N N . ASP A 1 108 ? 12.199 -5.299 -23.393 1.00 89.06 108 ASP A N 1
ATOM 832 C CA . ASP A 1 108 ? 12.211 -6.430 -22.455 1.00 89.06 108 ASP A CA 1
ATOM 833 C C . ASP A 1 108 ? 11.013 -6.394 -21.479 1.00 89.06 108 ASP A C 1
ATOM 835 O O . ASP A 1 108 ? 11.128 -5.953 -20.326 1.00 89.06 108 ASP A O 1
ATOM 839 N N . PRO A 1 109 ? 9.834 -6.887 -21.906 1.00 86.56 109 PRO A N 1
ATOM 840 C CA . PRO A 1 109 ? 8.614 -6.793 -21.108 1.00 86.56 109 PRO A CA 1
ATOM 841 C C . PRO A 1 109 ? 8.665 -7.672 -19.856 1.00 86.56 109 PRO A C 1
ATOM 843 O O . PRO A 1 109 ? 8.177 -7.281 -18.792 1.00 86.56 109 PRO A O 1
ATOM 846 N N . LEU A 1 110 ? 9.267 -8.862 -19.958 1.00 86.75 110 LEU A N 1
ATOM 847 C CA . LEU A 1 110 ? 9.375 -9.793 -18.836 1.00 86.75 110 LEU A CA 1
ATOM 848 C C . LEU A 1 110 ? 10.390 -9.288 -17.812 1.00 86.75 110 LEU A C 1
ATOM 850 O O . LEU A 1 110 ? 10.076 -9.261 -16.620 1.00 86.75 110 LEU A O 1
ATOM 854 N N . GLY A 1 111 ? 11.564 -8.834 -18.256 1.00 84.38 111 GLY A N 1
ATOM 855 C CA . GLY A 1 111 ? 12.564 -8.253 -17.368 1.00 84.38 111 GLY A CA 1
ATOM 856 C C . GLY A 1 111 ? 12.032 -7.021 -16.649 1.00 84.38 111 GLY A C 1
ATOM 857 O O . GLY A 1 111 ? 12.213 -6.888 -15.438 1.00 84.38 111 GLY A O 1
ATOM 858 N N . MET A 1 112 ? 11.274 -6.166 -17.339 1.00 86.12 112 MET A N 1
ATOM 859 C CA . MET A 1 112 ? 10.703 -4.976 -16.722 1.00 86.12 112 MET A CA 1
ATOM 860 C C . MET A 1 112 ? 9.620 -5.307 -15.689 1.00 86.12 112 MET A C 1
ATOM 862 O O . MET A 1 112 ? 9.662 -4.756 -14.588 1.00 86.12 112 MET A O 1
ATOM 866 N N . ILE A 1 113 ? 8.690 -6.230 -15.974 1.00 85.62 113 ILE A N 1
ATOM 867 C CA . ILE A 1 113 ? 7.625 -6.633 -15.032 1.00 85.62 113 ILE A CA 1
ATOM 868 C C . ILE A 1 113 ? 8.206 -7.338 -13.800 1.00 85.62 113 ILE A C 1
ATOM 870 O O . ILE A 1 113 ? 7.832 -7.020 -12.670 1.00 85.62 113 ILE A O 1
ATOM 874 N N . PHE A 1 114 ? 9.142 -8.264 -13.998 1.00 83.06 114 PHE A N 1
ATOM 875 C CA . PHE A 1 114 ? 9.703 -9.080 -12.920 1.00 83.06 114 PHE A CA 1
ATOM 876 C C . PHE A 1 114 ? 10.920 -8.450 -12.231 1.00 83.06 114 PHE A C 1
ATOM 878 O O . PHE A 1 114 ? 11.397 -8.969 -11.219 1.00 83.06 114 PHE A O 1
ATOM 885 N N . SER A 1 115 ? 11.394 -7.300 -12.717 1.00 82.69 115 SER A N 1
ATOM 886 C CA . SER A 1 115 ? 12.433 -6.526 -12.042 1.00 82.69 115 SER A CA 1
ATOM 887 C C . SER A 1 115 ? 11.992 -6.127 -10.632 1.00 82.69 115 SER A C 1
ATOM 889 O O . SER A 1 115 ? 10.877 -5.645 -10.411 1.00 82.69 115 SER A O 1
ATOM 891 N N . ARG A 1 116 ? 12.911 -6.288 -9.672 1.00 74.56 116 ARG A N 1
ATOM 892 C CA . ARG A 1 116 ? 12.752 -5.841 -8.276 1.00 74.56 116 ARG A CA 1
ATOM 893 C C . ARG A 1 116 ? 12.778 -4.309 -8.139 1.00 74.56 116 ARG A C 1
ATOM 895 O O . ARG A 1 116 ? 12.513 -3.797 -7.055 1.00 74.56 116 ARG A O 1
ATOM 902 N N . GLY A 1 117 ? 13.135 -3.591 -9.206 1.00 77.44 117 GLY A N 1
ATOM 903 C CA . GLY A 1 117 ? 13.145 -2.132 -9.278 1.00 77.44 117 GLY A CA 1
ATOM 904 C C . GLY A 1 117 ? 11.986 -1.565 -10.100 1.00 77.44 117 GLY A C 1
ATOM 905 O O . GLY A 1 117 ? 11.143 -2.299 -10.625 1.00 77.44 117 GLY A O 1
ATOM 906 N N . GLY A 1 118 ? 11.967 -0.235 -10.213 1.00 82.56 118 GLY A N 1
ATOM 907 C CA . GLY A 1 118 ? 11.015 0.460 -11.076 1.00 82.56 118 GLY A CA 1
ATOM 908 C C . GLY A 1 118 ? 9.621 0.582 -10.465 1.00 82.56 118 GLY A C 1
ATOM 909 O O . GLY A 1 118 ? 8.667 -0.026 -10.944 1.00 82.56 118 GLY A O 1
ATOM 910 N N . LEU A 1 119 ? 9.517 1.333 -9.368 1.00 88.44 119 LEU A N 1
ATOM 911 C CA . LEU A 1 119 ? 8.258 1.615 -8.680 1.00 88.44 119 LEU A CA 1
ATOM 912 C C . LEU A 1 119 ? 8.020 3.125 -8.688 1.00 88.44 119 LEU A C 1
ATOM 914 O O . LEU A 1 119 ? 8.688 3.870 -7.970 1.00 88.44 119 LEU A O 1
ATOM 918 N N . THR A 1 120 ? 7.059 3.569 -9.490 1.00 93.12 120 THR A N 1
ATOM 919 C CA . THR A 1 120 ? 6.705 4.982 -9.611 1.00 93.12 120 THR A CA 1
ATOM 920 C C . THR A 1 120 ? 5.741 5.380 -8.485 1.00 93.12 120 THR A C 1
ATOM 922 O O . THR A 1 120 ? 4.588 4.951 -8.452 1.00 93.12 120 THR A O 1
ATOM 925 N N . PHE A 1 121 ? 6.209 6.205 -7.538 1.00 90.75 121 PHE A N 1
ATOM 926 C CA . PHE A 1 121 ? 5.486 6.517 -6.291 1.00 90.75 121 PHE A CA 1
ATOM 927 C C . PHE A 1 121 ? 4.058 7.033 -6.515 1.00 90.75 121 PHE A C 1
ATOM 929 O O . PHE A 1 121 ? 3.115 6.546 -5.893 1.00 90.75 121 PHE A O 1
ATOM 936 N N . TYR A 1 122 ? 3.885 7.997 -7.419 1.00 93.12 122 TYR A N 1
ATOM 937 C CA . TYR A 1 122 ? 2.584 8.621 -7.656 1.00 93.12 122 TYR A CA 1
ATOM 938 C C . TYR A 1 122 ? 1.579 7.654 -8.301 1.00 93.12 122 TYR A C 1
ATOM 940 O O . TYR A 1 122 ? 0.392 7.711 -7.988 1.00 93.12 122 TYR A O 1
ATOM 948 N N . GLY A 1 123 ? 2.048 6.709 -9.123 1.00 92.69 123 GLY A N 1
ATOM 949 C CA . GLY A 1 123 ? 1.209 5.645 -9.674 1.00 92.69 123 GLY A CA 1
ATOM 950 C C . GLY A 1 123 ? 0.695 4.687 -8.605 1.00 92.69 123 GLY A C 1
ATOM 951 O O . GLY A 1 123 ? -0.465 4.271 -8.639 1.00 92.69 123 GLY A O 1
ATOM 952 N N . GLY A 1 124 ? 1.536 4.391 -7.611 1.00 94.06 124 GLY A N 1
ATOM 953 C CA . GLY A 1 124 ? 1.129 3.611 -6.448 1.0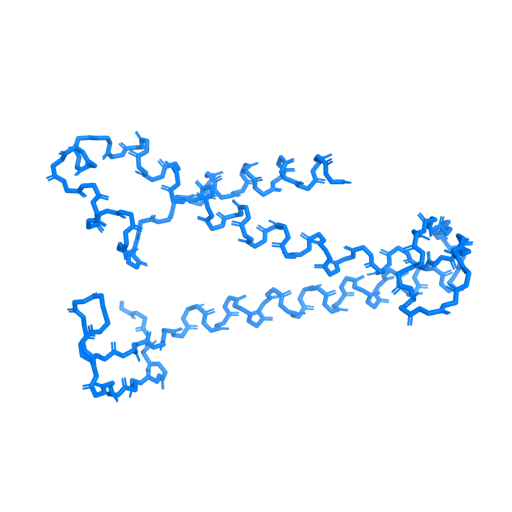0 94.06 124 GLY A CA 1
ATOM 954 C C . GLY A 1 124 ? 0.115 4.347 -5.579 1.00 94.06 124 GLY A C 1
ATOM 955 O O . GLY A 1 124 ? -0.915 3.781 -5.225 1.00 94.06 124 GLY A O 1
ATOM 956 N N . LEU A 1 125 ? 0.352 5.629 -5.293 1.00 95.06 125 LEU A N 1
ATOM 957 C CA . LEU A 1 125 ? -0.587 6.449 -4.526 1.00 95.06 125 LEU A CA 1
ATOM 958 C C . LEU A 1 125 ? -1.967 6.524 -5.199 1.00 95.06 125 LEU A C 1
ATOM 960 O O . LEU A 1 125 ? -2.988 6.363 -4.532 1.00 95.06 125 LEU A O 1
ATOM 964 N N . LEU A 1 126 ? -1.996 6.732 -6.519 1.00 96.06 126 LEU A N 1
ATOM 965 C CA . LEU A 1 126 ? -3.233 6.893 -7.278 1.00 96.06 126 LEU A CA 1
ATOM 966 C C . LEU A 1 126 ? -4.064 5.605 -7.307 1.00 96.06 126 LEU A C 1
ATOM 968 O O . LEU A 1 126 ? -5.245 5.644 -6.963 1.00 96.06 126 LEU A O 1
ATOM 972 N N . LEU A 1 127 ? -3.470 4.455 -7.653 1.00 95.69 127 LEU A N 1
ATOM 973 C CA . LEU A 1 127 ? -4.228 3.197 -7.660 1.00 95.69 127 LEU A CA 1
ATOM 974 C C . LEU A 1 127 ? -4.591 2.711 -6.256 1.00 95.69 127 LEU A C 1
ATOM 976 O O . LEU A 1 127 ? -5.662 2.129 -6.095 1.00 95.69 127 LEU A O 1
ATOM 980 N N . ALA A 1 128 ? -3.767 2.974 -5.237 1.00 95.88 128 ALA A N 1
ATOM 981 C CA . ALA A 1 128 ? -4.145 2.696 -3.855 1.00 95.88 128 ALA A CA 1
ATOM 982 C C . ALA A 1 128 ? -5.391 3.496 -3.447 1.00 95.88 128 ALA A C 1
ATOM 984 O O . ALA A 1 128 ? -6.340 2.915 -2.926 1.00 95.88 128 ALA A O 1
ATOM 985 N N . ALA A 1 129 ? -5.430 4.800 -3.740 1.00 96.19 129 ALA A N 1
ATOM 986 C CA . ALA A 1 129 ? -6.587 5.641 -3.440 1.00 96.19 129 ALA A CA 1
ATOM 987 C C . ALA A 1 129 ? -7.851 5.161 -4.170 1.00 96.19 129 ALA A C 1
ATOM 989 O O . ALA A 1 129 ? -8.891 4.982 -3.540 1.00 96.19 129 ALA A O 1
ATOM 990 N N . VAL A 1 130 ? -7.753 4.884 -5.475 1.00 96.88 130 VAL A N 1
ATOM 991 C CA . VAL A 1 130 ? -8.875 4.352 -6.270 1.00 96.88 130 VAL A CA 1
ATOM 992 C C . VAL A 1 130 ? -9.360 3.009 -5.718 1.00 96.88 130 VAL A C 1
ATOM 994 O O . VAL A 1 130 ? -10.564 2.809 -5.575 1.00 96.88 130 VAL A O 1
ATOM 997 N N . GLY A 1 131 ? -8.440 2.108 -5.363 1.00 94.81 131 GLY A N 1
ATOM 998 C CA . GLY A 1 131 ? -8.775 0.800 -4.801 1.00 94.81 131 GLY A CA 1
ATOM 999 C C . GLY A 1 131 ? -9.511 0.892 -3.464 1.00 94.81 131 GLY A C 1
ATOM 1000 O O . GLY A 1 131 ? -10.451 0.138 -3.237 1.00 94.81 131 GLY A O 1
ATOM 1001 N N . ILE A 1 132 ? -9.120 1.833 -2.601 1.00 94.25 132 ILE A N 1
ATOM 1002 C CA . ILE A 1 132 ? -9.793 2.073 -1.317 1.00 94.25 132 ILE A CA 1
ATOM 1003 C C . ILE A 1 132 ? -11.169 2.711 -1.524 1.00 94.25 132 ILE A C 1
ATOM 1005 O O . ILE A 1 132 ? -12.108 2.319 -0.849 1.00 94.25 132 ILE A O 1
ATOM 1009 N N . ILE A 1 133 ? -11.305 3.671 -2.445 1.00 94.44 133 ILE A N 1
ATOM 1010 C CA . ILE A 1 133 ? -12.590 4.339 -2.729 1.00 94.44 133 ILE A CA 1
ATOM 1011 C C . ILE A 1 133 ? -13.622 3.356 -3.296 1.00 94.44 133 ILE A C 1
ATOM 1013 O O . ILE A 1 133 ? -14.816 3.507 -3.052 1.00 94.44 133 ILE A O 1
ATOM 1017 N N . TRP A 1 134 ? -13.172 2.368 -4.072 1.00 93.56 134 TRP A N 1
ATOM 1018 C CA . TRP A 1 134 ? -14.052 1.347 -4.638 1.00 93.56 134 TRP A CA 1
ATOM 1019 C C . TRP A 1 134 ? -14.587 0.369 -3.578 1.00 93.56 134 TRP A C 1
ATOM 1021 O O . TRP A 1 134 ? -15.682 -0.172 -3.742 1.00 93.56 134 TRP A O 1
ATOM 1031 N N . TYR A 1 135 ? -13.794 0.097 -2.540 1.00 88.00 135 TYR A N 1
ATOM 1032 C CA . TYR A 1 135 ? -14.057 -0.921 -1.520 1.00 88.00 135 TYR A CA 1
ATOM 1033 C C . TYR A 1 135 ? -15.120 -0.496 -0.500 1.00 88.00 135 TYR A C 1
ATOM 1035 O O . TYR A 1 135 ? -16.024 -1.327 -0.242 1.00 88.00 135 TYR A O 1
#

pLDDT: mean 82.66, std 14.32, range [41.66, 96.88]

Foldseek 3Di:
DFDFDDWDQDPDDDPNDRTDTHTPVVVVVVVVLVVVLVVVLVVQVVCVVVVVDFFDFDFDPDPPDDGDRDRHTPSVCSVVLSVLLVVQLQVQQLVVQCVVPVVVCVVPVPCSNPPPDRGHRVRSVVRSVVSNVVD

Sequence (135 aa):
MYPRILEIPLPIEFLGSSTLTVNSFGTMMAIGFLVAAWLMQRELDRLYSEGRLGPVRIRSKEKGRKKQFVEASPSSLVGSVTVIAVVAGIVGAKIFHILENWGDFMADPLGMIFSRGGLTFYGGLLLAAVGIIWY